Protein AF-A0A392SMR9-F1 (afdb_monomer_lite)

Organism: NCBI:txid97028

Radius of gyration: 15.77 Å; chains: 1; bounding box: 37×21×39 Å

pLDDT: mean 87.77, std 9.43, range [61.03, 95.31]

InterPro domains:
  IPR005162 Retrotransposon-derived protein PEG10, N-terminal capsid-like domain [PF03732] (2-56)

Foldseek 3Di:
DVVVVVVLVVVVVVVVDDPDDPDPPVNVVVSCCVVPPPPVNVVVVVVVVVPDDDDD

Sequence (56 aa):
MREEANNWWRNVKLRMGADGIVILWEVFKREFLRKYFPANVKNKKVVEFMELKQGN

Secondary structure (DSSP, 8-state):
-HHHHHHHHHHHHHHT--TT----HHHHHHHHHHHH--HHHHHHHHHHHHT-PPP-

Structure (mmCIF, N/CA/C/O backbone):
data_AF-A0A392SMR9-F1
#
_entry.id   AF-A0A392SMR9-F1
#
loop_
_atom_site.group_PDB
_atom_site.id
_atom_site.type_symbol
_atom_site.label_atom_id
_atom_site.label_alt_id
_atom_site.label_comp_id
_atom_site.label_asym_id
_atom_site.label_entity_id
_atom_site.label_seq_id
_atom_site.pdbx_PDB_ins_code
_atom_site.Cartn_x
_atom_site.Cartn_y
_atom_site.Cartn_z
_atom_site.occupancy
_atom_site.B_iso_or_equiv
_atom_site.auth_seq_id
_atom_site.auth_comp_id
_atom_site.auth_asym_id
_atom_site.auth_atom_id
_atom_site.pdbx_PDB_model_num
ATOM 1 N N . MET A 1 1 ? 9.371 8.216 5.165 1.00 70.62 1 MET A N 1
ATOM 2 C CA . MET A 1 1 ? 8.313 7.290 4.684 1.00 70.62 1 MET A CA 1
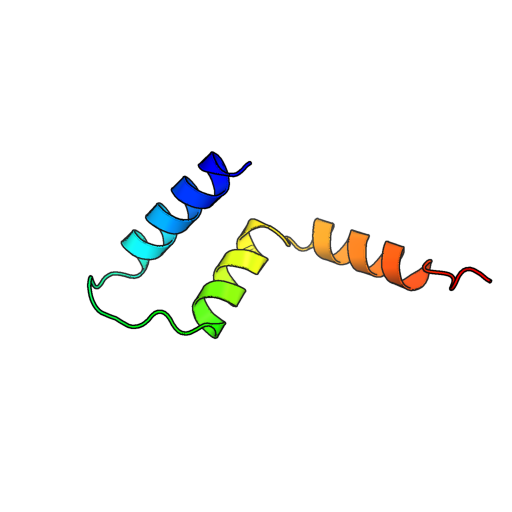ATOM 3 C C . MET A 1 1 ? 8.267 7.178 3.161 1.00 70.62 1 MET A C 1
ATOM 5 O O . MET A 1 1 ? 8.393 6.072 2.663 1.00 70.62 1 MET A O 1
ATOM 9 N N . ARG A 1 2 ? 8.156 8.287 2.410 1.00 87.69 2 ARG A N 1
ATOM 10 C CA . ARG A 1 2 ? 8.127 8.268 0.929 1.00 87.69 2 ARG A CA 1
ATOM 11 C C . ARG A 1 2 ? 9.350 7.587 0.298 1.00 87.69 2 ARG A C 1
ATOM 13 O O . ARG A 1 2 ? 9.207 6.796 -0.623 1.00 87.69 2 ARG A O 1
ATOM 20 N N . GLU A 1 3 ? 10.540 7.867 0.821 1.00 93.88 3 GLU A N 1
ATOM 21 C CA . GLU A 1 3 ? 11.790 7.295 0.311 1.00 93.88 3 GLU A CA 1
ATOM 22 C C . GLU A 1 3 ? 11.923 5.788 0.580 1.00 93.88 3 GLU A C 1
ATOM 24 O O . GLU A 1 3 ? 12.317 5.041 -0.311 1.00 93.88 3 GLU A O 1
ATOM 29 N N . GLU A 1 4 ? 11.510 5.314 1.761 1.00 94.62 4 GLU A N 1
ATOM 30 C CA . GLU A 1 4 ? 11.478 3.877 2.083 1.00 94.62 4 GLU A CA 1
ATOM 31 C C . GLU A 1 4 ? 10.533 3.120 1.147 1.00 94.62 4 GLU A C 1
ATOM 33 O O . GLU A 1 4 ? 10.935 2.109 0.573 1.00 94.62 4 GLU A O 1
ATOM 38 N N . ALA A 1 5 ? 9.332 3.658 0.915 1.00 92.81 5 ALA A N 1
ATOM 39 C CA . ALA A 1 5 ? 8.359 3.070 0.000 1.00 92.81 5 ALA A CA 1
ATOM 40 C C . ALA A 1 5 ? 8.879 3.027 -1.447 1.00 92.81 5 ALA A C 1
ATOM 42 O O . ALA A 1 5 ? 8.742 2.010 -2.130 1.00 92.81 5 ALA A O 1
ATOM 43 N N . ASN A 1 6 ? 9.536 4.098 -1.904 1.00 93.25 6 ASN A N 1
ATOM 44 C CA . ASN A 1 6 ? 10.137 4.157 -3.237 1.00 93.25 6 ASN A CA 1
ATOM 45 C C . ASN A 1 6 ? 11.276 3.139 -3.398 1.00 93.25 6 ASN A C 1
ATOM 47 O O . ASN A 1 6 ? 11.322 2.413 -4.395 1.00 93.25 6 ASN A O 1
ATOM 51 N N . ASN A 1 7 ? 12.165 3.049 -2.407 1.00 94.56 7 ASN A N 1
ATOM 52 C CA . ASN A 1 7 ? 13.282 2.107 -2.406 1.00 94.56 7 ASN A CA 1
ATOM 53 C C . ASN A 1 7 ? 12.795 0.654 -2.350 1.00 94.56 7 ASN A C 1
ATOM 55 O O . ASN A 1 7 ? 13.258 -0.186 -3.124 1.00 94.56 7 ASN A O 1
ATOM 59 N N . TRP A 1 8 ? 11.817 0.359 -1.489 1.00 94.31 8 TRP A N 1
ATOM 60 C CA . TRP A 1 8 ? 11.175 -0.951 -1.423 1.00 94.31 8 TRP A CA 1
ATOM 61 C C . TRP A 1 8 ? 10.558 -1.335 -2.768 1.00 94.31 8 TRP A C 1
ATOM 63 O O . TRP A 1 8 ? 10.846 -2.419 -3.281 1.00 94.31 8 TRP A O 1
ATOM 73 N N . TRP A 1 9 ? 9.761 -0.447 -3.368 1.00 91.38 9 TRP A N 1
ATOM 74 C CA . TRP A 1 9 ? 9.073 -0.751 -4.618 1.00 91.38 9 TRP A CA 1
ATOM 75 C C . TRP A 1 9 ? 10.050 -0.942 -5.780 1.00 91.38 9 TRP A C 1
ATOM 77 O O . TRP A 1 9 ? 9.886 -1.871 -6.569 1.00 91.38 9 TRP A O 1
ATOM 87 N N . ARG A 1 10 ? 11.121 -0.140 -5.858 1.00 91.12 10 ARG A N 1
ATOM 88 C CA . ARG A 1 10 ? 12.206 -0.350 -6.831 1.00 91.12 10 ARG A CA 1
ATOM 89 C C . ARG A 1 10 ? 12.811 -1.749 -6.694 1.00 91.12 10 ARG A C 1
ATOM 91 O O . ARG A 1 10 ? 12.938 -2.454 -7.688 1.00 91.12 10 ARG A O 1
ATOM 98 N N . ASN A 1 11 ? 13.099 -2.182 -5.468 1.00 90.25 11 ASN A N 1
ATOM 99 C CA . ASN A 1 11 ? 13.668 -3.506 -5.210 1.00 90.25 11 ASN A CA 1
ATOM 100 C C . ASN A 1 11 ? 12.692 -4.649 -5.534 1.00 90.25 11 ASN A C 1
ATOM 102 O O . ASN A 1 11 ? 13.115 -5.697 -6.012 1.00 90.25 11 ASN A O 1
ATOM 106 N N . VAL A 1 12 ? 11.392 -4.474 -5.271 1.00 89.56 12 VAL A N 1
ATOM 107 C CA . VAL A 1 12 ? 10.357 -5.451 -5.648 1.00 89.56 12 VAL A CA 1
ATOM 108 C C . VAL A 1 12 ? 10.287 -5.602 -7.166 1.00 89.56 12 VAL A C 1
ATOM 110 O O . VAL A 1 12 ? 10.329 -6.729 -7.652 1.00 89.56 12 VAL A O 1
ATOM 113 N N . LYS A 1 13 ? 10.253 -4.484 -7.901 1.00 87.25 13 LYS A N 1
ATOM 114 C CA . LYS A 1 13 ? 10.223 -4.478 -9.370 1.00 87.25 13 LYS A CA 1
ATOM 115 C C . LYS A 1 13 ? 11.439 -5.177 -9.978 1.00 87.25 13 LYS A C 1
ATOM 117 O O . LYS A 1 13 ? 11.269 -6.012 -10.856 1.00 87.25 13 LYS A O 1
ATOM 122 N N . LEU A 1 14 ? 12.636 -4.915 -9.448 1.00 87.50 14 LEU A N 1
ATOM 123 C CA . LEU A 1 14 ? 13.866 -5.590 -9.881 1.00 87.50 14 LEU A CA 1
ATOM 124 C C . LEU A 1 14 ? 13.797 -7.113 -9.686 1.00 87.50 14 LEU A C 1
ATOM 126 O O . LEU A 1 14 ? 14.138 -7.862 -10.595 1.00 87.50 14 LEU A O 1
ATOM 130 N N . ARG A 1 15 ? 13.305 -7.588 -8.531 1.00 86.12 15 ARG A N 1
ATOM 131 C CA . ARG A 1 15 ? 13.137 -9.034 -8.276 1.00 86.12 15 ARG A CA 1
ATOM 132 C C . ARG A 1 15 ? 12.102 -9.697 -9.182 1.00 86.12 15 ARG A C 1
ATOM 134 O O . ARG A 1 15 ? 12.179 -10.901 -9.389 1.00 86.12 15 ARG A O 1
ATOM 141 N N . MET A 1 16 ? 11.118 -8.941 -9.661 1.00 80.75 16 MET A N 1
ATOM 142 C CA . MET A 1 16 ? 10.057 -9.456 -10.530 1.00 80.75 16 MET A CA 1
ATOM 143 C C . MET A 1 16 ? 10.491 -9.615 -11.989 1.00 80.75 16 MET A C 1
ATOM 145 O O . MET A 1 16 ? 9.743 -10.215 -12.748 1.00 80.75 16 MET A O 1
ATOM 149 N N . GLY A 1 17 ? 11.692 -9.145 -12.350 1.00 68.50 17 GLY A N 1
ATOM 150 C CA . GLY A 1 17 ? 12.438 -9.632 -13.508 1.00 68.50 17 GLY A CA 1
ATOM 151 C C . GLY A 1 17 ? 11.677 -9.605 -14.830 1.00 68.50 17 GLY A C 1
ATOM 152 O O . GLY A 1 17 ? 11.379 -10.659 -15.372 1.00 68.50 17 GLY A O 1
ATOM 153 N N . ALA A 1 18 ? 11.387 -8.410 -15.340 1.00 61.03 18 ALA A N 1
ATOM 154 C CA . ALA A 1 18 ? 11.363 -8.093 -16.768 1.00 61.03 18 ALA A CA 1
ATOM 155 C C . ALA A 1 18 ? 10.964 -6.626 -16.906 1.00 61.03 18 ALA A C 1
ATOM 157 O O . ALA A 1 18 ? 9.829 -6.248 -16.598 1.00 61.03 18 ALA A O 1
ATOM 158 N N . ASP A 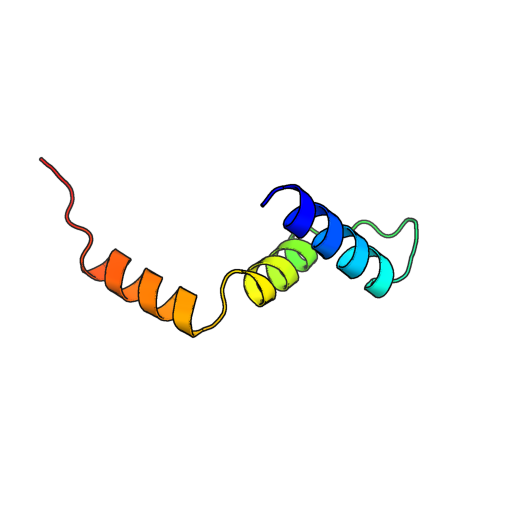1 19 ? 11.895 -5.806 -17.380 1.00 61.28 19 ASP A N 1
ATOM 159 C CA . ASP A 1 19 ? 11.586 -4.466 -17.858 1.00 61.28 19 ASP A CA 1
ATOM 160 C C . ASP A 1 19 ? 10.585 -4.599 -19.018 1.00 61.28 19 ASP A C 1
ATOM 162 O O . ASP A 1 19 ? 10.952 -4.920 -20.143 1.00 61.28 19 ASP A O 1
ATOM 166 N N . GLY A 1 20 ? 9.291 -4.455 -18.711 1.00 61.03 20 GLY A N 1
ATOM 167 C CA . GLY A 1 20 ? 8.203 -4.544 -19.690 1.00 61.03 20 GLY A CA 1
ATOM 168 C C . GLY A 1 20 ? 7.038 -5.470 -19.332 1.00 61.03 20 GLY A C 1
ATOM 169 O O . GLY A 1 20 ? 6.002 -5.385 -19.988 1.00 61.03 20 GLY A O 1
ATOM 170 N N . ILE A 1 21 ? 7.131 -6.312 -18.293 1.00 69.56 21 ILE A N 1
ATOM 171 C CA . ILE A 1 21 ? 5.955 -7.071 -17.833 1.00 69.56 21 ILE A CA 1
ATOM 172 C C . ILE A 1 21 ? 5.043 -6.139 -17.033 1.00 69.56 21 ILE A C 1
ATOM 174 O O . ILE A 1 21 ? 5.450 -5.535 -16.038 1.00 69.56 21 ILE A O 1
ATOM 178 N N . VAL A 1 22 ? 3.779 -6.045 -17.455 1.00 77.44 22 VAL A N 1
ATOM 179 C CA . VAL A 1 22 ? 2.737 -5.349 -16.696 1.00 77.44 22 VAL A CA 1
ATOM 180 C C . VAL A 1 22 ? 2.606 -6.016 -15.331 1.00 77.44 22 VAL A C 1
ATOM 182 O O . VAL A 1 22 ? 2.161 -7.158 -15.212 1.00 77.44 22 VAL A O 1
ATOM 185 N N . ILE A 1 23 ? 2.983 -5.290 -14.279 1.00 81.62 23 ILE A N 1
ATOM 186 C CA . ILE A 1 23 ? 2.754 -5.741 -12.911 1.00 81.62 23 ILE A CA 1
ATOM 187 C C . ILE A 1 23 ? 1.259 -5.632 -12.640 1.00 81.62 23 ILE A C 1
ATOM 189 O O . ILE A 1 23 ? 0.723 -4.545 -12.426 1.00 81.62 23 ILE A O 1
ATOM 193 N N . LEU A 1 24 ? 0.591 -6.783 -12.646 1.00 87.56 24 LEU A N 1
ATOM 194 C CA . LEU A 1 24 ? -0.810 -6.892 -12.268 1.00 87.56 24 LEU A CA 1
ATOM 195 C C . LEU A 1 24 ? -1.018 -6.315 -10.864 1.00 87.56 24 LEU A C 1
ATOM 197 O O . LEU A 1 24 ? -0.225 -6.553 -9.948 1.00 87.56 24 LEU A O 1
ATOM 201 N N . TRP A 1 25 ? -2.132 -5.608 -10.680 1.00 89.38 25 TRP A N 1
ATOM 202 C CA . TRP A 1 25 ? -2.508 -5.013 -9.396 1.00 89.38 25 TRP A CA 1
ATOM 203 C C . TRP A 1 25 ? -2.492 -6.027 -8.241 1.00 89.38 25 TRP A C 1
ATOM 205 O O . TRP A 1 25 ? -2.053 -5.718 -7.134 1.00 89.38 25 TRP A O 1
ATOM 215 N N . GLU A 1 26 ? -2.886 -7.272 -8.510 1.00 91.19 26 GLU A N 1
ATOM 216 C CA . G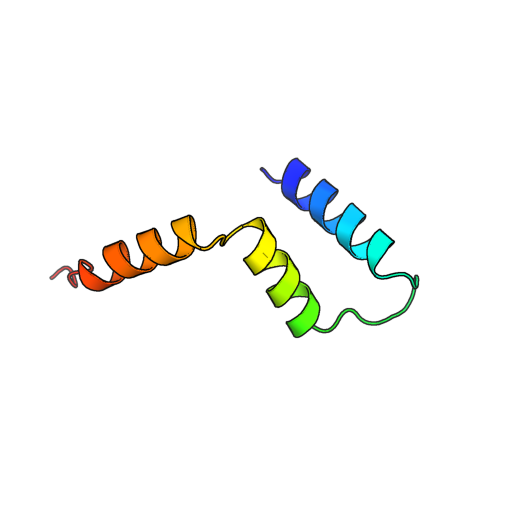LU A 1 26 ? -2.866 -8.366 -7.533 1.00 91.19 26 GLU A CA 1
ATOM 217 C C . GLU A 1 26 ? -1.459 -8.686 -7.008 1.00 91.19 26 GLU A C 1
ATOM 219 O O . GLU A 1 26 ? -1.273 -8.956 -5.819 1.00 91.19 26 GLU A O 1
ATOM 224 N N . VAL A 1 27 ? -0.446 -8.597 -7.871 1.00 89.06 27 VAL A N 1
ATOM 225 C CA . VAL A 1 27 ? 0.952 -8.843 -7.505 1.00 89.06 27 VAL A CA 1
ATOM 226 C C . VAL A 1 27 ? 1.480 -7.710 -6.628 1.00 89.06 27 VAL A C 1
ATOM 228 O O . VAL A 1 27 ? 2.104 -7.979 -5.598 1.00 89.06 27 VAL A O 1
ATOM 231 N N . PHE A 1 28 ? 1.168 -6.455 -6.977 1.00 90.44 28 PHE A N 1
ATOM 232 C CA . PHE A 1 28 ? 1.464 -5.303 -6.121 1.00 90.44 28 PHE A CA 1
ATOM 233 C C . PHE A 1 28 ? 0.823 -5.466 -4.738 1.00 90.44 28 PHE A C 1
ATOM 235 O O . PHE A 1 28 ? 1.525 -5.396 -3.728 1.00 90.44 28 PHE A O 1
ATOM 242 N N . LYS A 1 29 ? -0.490 -5.742 -4.682 1.00 93.19 29 LYS A N 1
ATOM 243 C CA . LYS A 1 29 ? -1.228 -5.901 -3.420 1.00 93.19 29 LYS A CA 1
ATOM 244 C C . LYS A 1 29 ? -0.613 -6.979 -2.536 1.00 93.19 29 LYS A C 1
ATOM 246 O O . LYS A 1 29 ? -0.444 -6.754 -1.339 1.00 93.19 29 LYS A O 1
ATOM 251 N N . ARG A 1 30 ? -0.244 -8.130 -3.107 1.00 91.56 30 ARG A N 1
ATOM 252 C CA . ARG A 1 30 ? 0.387 -9.222 -2.356 1.00 91.56 30 ARG A CA 1
ATOM 253 C C . ARG A 1 30 ? 1.697 -8.782 -1.703 1.00 91.56 30 ARG A C 1
ATOM 255 O O . ARG A 1 30 ? 1.871 -8.984 -0.502 1.00 91.56 30 ARG A O 1
ATOM 262 N N . GLU A 1 31 ? 2.603 -8.166 -2.461 1.00 92.62 31 GLU A N 1
ATOM 263 C CA . GLU A 1 31 ? 3.891 -7.712 -1.921 1.00 92.62 31 GLU A CA 1
ATOM 264 C C . GLU A 1 31 ? 3.731 -6.582 -0.905 1.00 92.62 31 GLU A C 1
ATOM 266 O O . GLU A 1 31 ? 4.403 -6.577 0.129 1.00 92.62 31 GLU A O 1
ATOM 271 N N . PHE A 1 32 ? 2.823 -5.645 -1.177 1.00 93.62 32 PHE A N 1
ATOM 272 C CA . PHE A 1 32 ? 2.519 -4.537 -0.284 1.00 93.62 32 PHE A CA 1
ATOM 273 C C . PHE A 1 32 ? 2.006 -5.042 1.068 1.00 93.62 32 PHE A C 1
ATOM 275 O O . PHE A 1 32 ? 2.561 -4.702 2.115 1.00 93.62 32 PHE A O 1
ATOM 282 N N . LEU A 1 33 ? 0.997 -5.918 1.057 1.00 93.56 33 LEU A N 1
ATOM 283 C CA . LEU A 1 33 ? 0.433 -6.489 2.278 1.00 93.56 33 LEU A CA 1
ATOM 284 C C . LEU A 1 33 ? 1.460 -7.329 3.039 1.00 93.56 33 LEU A C 1
ATOM 286 O O . LEU A 1 33 ? 1.492 -7.286 4.264 1.00 93.56 33 LEU A O 1
ATOM 290 N N . ARG A 1 34 ? 2.338 -8.054 2.340 1.00 92.12 34 ARG A N 1
ATOM 291 C CA . ARG A 1 34 ? 3.413 -8.826 2.978 1.00 92.12 34 ARG A CA 1
ATOM 292 C C . ARG A 1 34 ? 4.397 -7.935 3.743 1.00 92.12 34 ARG A C 1
ATOM 294 O O . ARG A 1 34 ? 4.833 -8.314 4.825 1.00 92.12 34 ARG A O 1
ATOM 301 N N . LYS A 1 35 ? 4.759 -6.772 3.191 1.00 93.69 35 LYS A N 1
ATOM 302 C CA . LYS A 1 35 ? 5.731 -5.841 3.793 1.00 93.69 35 LYS A CA 1
ATOM 303 C C . LYS A 1 35 ? 5.119 -4.985 4.902 1.00 93.69 35 LYS A C 1
ATOM 305 O O . LYS A 1 35 ? 5.742 -4.829 5.948 1.00 93.69 35 LYS A O 1
ATOM 310 N N . TYR A 1 36 ? 3.938 -4.420 4.665 1.00 92.88 36 TYR A N 1
ATOM 311 C CA . TYR A 1 36 ? 3.364 -3.381 5.527 1.00 92.88 36 TYR A CA 1
ATOM 312 C C . TYR A 1 36 ? 2.223 -3.877 6.419 1.00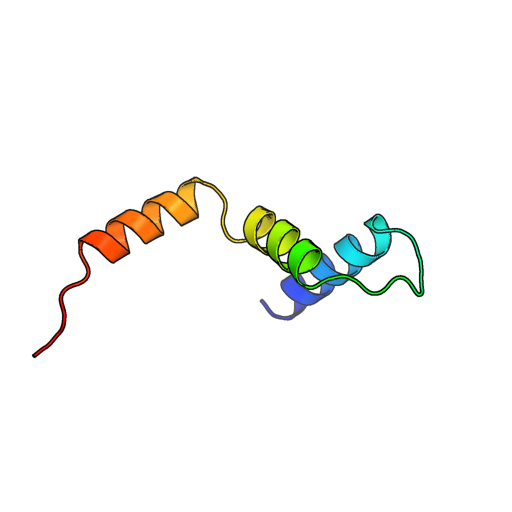 92.88 36 TYR A C 1
ATOM 314 O O . TYR A 1 36 ? 1.903 -3.228 7.411 1.00 92.88 36 TYR A O 1
ATOM 322 N N . PHE A 1 37 ? 1.649 -5.044 6.116 1.00 92.81 37 PHE A N 1
ATOM 323 C CA . PHE A 1 37 ? 0.598 -5.681 6.914 1.00 92.81 37 PHE A CA 1
ATOM 324 C C . PHE A 1 37 ? 0.998 -7.105 7.348 1.00 92.81 37 PHE A C 1
ATOM 326 O O . PHE A 1 37 ? 0.319 -8.080 7.003 1.00 92.81 37 PHE A O 1
ATOM 333 N N . PRO A 1 38 ? 2.091 -7.265 8.118 1.00 93.06 38 PRO A N 1
ATOM 334 C CA . PRO A 1 38 ? 2.401 -8.539 8.761 1.00 93.06 38 PRO A CA 1
ATOM 335 C C . PRO A 1 38 ? 1.282 -8.969 9.727 1.00 93.06 38 PRO A C 1
ATOM 337 O O . PRO A 1 38 ? 0.422 -8.173 10.110 1.00 93.06 38 PRO A O 1
ATOM 340 N N . ALA A 1 39 ? 1.276 -10.246 10.121 1.00 92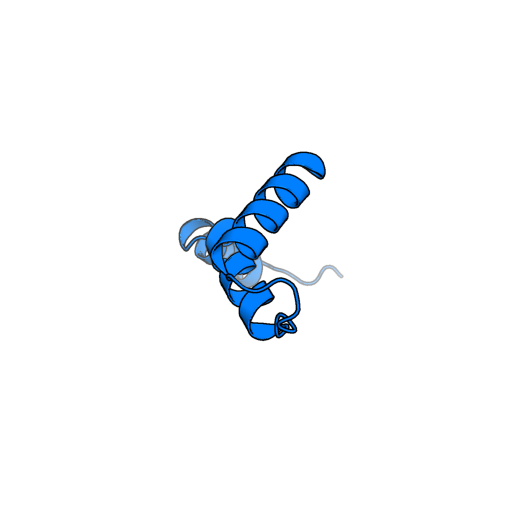.25 39 ALA A N 1
ATOM 341 C CA . ALA A 1 39 ? 0.189 -10.846 10.904 1.00 92.25 39 ALA A CA 1
ATOM 342 C C . ALA A 1 39 ? -0.131 -10.076 12.198 1.00 92.25 39 ALA A C 1
ATOM 344 O O . ALA A 1 39 ? -1.293 -9.879 12.527 1.00 92.25 39 ALA A O 1
ATOM 345 N N . ASN A 1 40 ? 0.883 -9.561 12.892 1.00 90.62 40 ASN A N 1
ATOM 346 C CA . ASN A 1 40 ? 0.702 -8.736 14.086 1.00 90.62 40 ASN A CA 1
ATOM 347 C C . ASN A 1 40 ? -0.030 -7.411 13.797 1.00 90.62 40 ASN A C 1
ATOM 349 O O . ASN A 1 40 ? -0.903 -7.021 14.565 1.00 90.62 40 ASN A O 1
ATOM 353 N N . VAL A 1 41 ? 0.295 -6.728 12.695 1.00 92.75 41 VAL A N 1
ATOM 354 C CA . VAL A 1 41 ? -0.392 -5.500 12.265 1.00 92.75 41 VAL A CA 1
ATOM 355 C C . VAL A 1 41 ? -1.828 -5.818 11.861 1.00 92.75 41 VAL A C 1
ATOM 357 O O . VAL A 1 41 ? -2.740 -5.101 12.259 1.00 92.75 41 VAL A O 1
ATOM 360 N N . LYS A 1 42 ? -2.047 -6.925 11.141 1.00 91.50 42 LYS A N 1
ATOM 361 C CA . LYS A 1 42 ? -3.395 -7.401 10.799 1.00 91.50 42 LYS A CA 1
ATOM 362 C C . LYS A 1 42 ? -4.224 -7.690 12.050 1.00 91.50 42 LYS A C 1
ATOM 364 O O . LYS A 1 42 ? -5.330 -7.179 12.155 1.00 91.50 42 LYS A O 1
ATOM 369 N N . ASN A 1 43 ? -3.676 -8.424 13.017 1.00 93.50 43 ASN A N 1
ATOM 370 C CA . ASN A 1 43 ? -4.371 -8.756 14.262 1.00 93.50 43 ASN A CA 1
ATOM 371 C C . ASN A 1 43 ? -4.733 -7.498 15.060 1.00 93.50 43 ASN A C 1
ATOM 373 O O . ASN A 1 43 ? -5.860 -7.382 15.527 1.00 93.50 43 ASN A O 1
ATOM 377 N N . LYS A 1 44 ? -3.818 -6.523 15.151 1.00 94.56 44 LYS A N 1
ATOM 378 C CA . LYS A 1 44 ? -4.112 -5.225 15.781 1.00 94.56 44 LYS A CA 1
ATOM 379 C C . LYS A 1 44 ? -5.258 -4.500 15.080 1.00 94.56 44 LYS A C 1
ATOM 381 O O . LYS A 1 44 ? -6.176 -4.042 15.745 1.00 94.56 44 LYS A O 1
ATOM 386 N N . LYS A 1 45 ? -5.245 -4.455 13.744 1.00 93.19 45 LYS A N 1
ATOM 387 C CA . LYS A 1 45 ? -6.318 -3.827 12.961 1.00 93.19 45 LYS A CA 1
ATOM 388 C C . LYS A 1 45 ? -7.664 -4.535 13.112 1.00 93.19 45 LYS A C 1
ATOM 390 O O . LYS A 1 45 ? -8.684 -3.860 13.105 1.00 93.19 45 LYS A O 1
ATOM 395 N N . VAL A 1 46 ? -7.680 -5.859 13.283 1.00 93.38 46 VAL A N 1
ATOM 396 C CA . VAL A 1 46 ? -8.910 -6.608 13.589 1.00 93.38 46 VAL A CA 1
ATOM 397 C C . VAL A 1 46 ? -9.468 -6.205 14.952 1.00 93.38 46 VAL A C 1
ATOM 399 O O . VAL A 1 46 ? -10.660 -5.946 15.045 1.00 93.38 46 VAL A O 1
ATOM 402 N N . VAL A 1 47 ? -8.628 -6.104 15.986 1.00 94.25 47 VAL A N 1
ATOM 403 C CA . VAL A 1 47 ? -9.071 -5.651 17.317 1.00 94.25 47 VAL A CA 1
ATOM 404 C C . VAL A 1 47 ? -9.607 -4.218 17.251 1.00 94.25 47 VAL A C 1
ATOM 406 O O . VAL A 1 47 ? -10.740 -3.989 17.656 1.00 94.25 47 VAL A O 1
ATOM 409 N N . GLU A 1 48 ? -8.859 -3.289 16.641 1.00 94.38 48 GLU A N 1
ATOM 410 C CA . GLU A 1 48 ? -9.306 -1.900 16.433 1.00 94.38 48 GLU A CA 1
ATOM 411 C C . GLU A 1 48 ? -10.655 -1.836 15.696 1.00 94.38 48 GLU A C 1
ATOM 413 O O . GLU A 1 48 ? -11.508 -1.017 16.024 1.00 94.38 48 GLU A O 1
ATOM 418 N N . PHE A 1 49 ? -10.865 -2.709 14.705 1.00 93.81 49 PHE A N 1
ATOM 419 C CA . PHE A 1 49 ? -12.122 -2.788 13.965 1.00 93.81 49 PHE A CA 1
ATOM 420 C C . PHE A 1 49 ? -13.277 -3.333 14.815 1.00 93.81 49 PHE A C 1
ATOM 422 O O . PHE A 1 49 ? -14.387 -2.821 14.724 1.00 93.81 49 PHE A O 1
ATOM 429 N N . MET A 1 50 ? -13.034 -4.341 15.655 1.00 95.31 50 MET A N 1
ATOM 430 C CA . MET A 1 50 ? -14.053 -4.887 16.565 1.00 95.31 50 MET A CA 1
ATOM 431 C C . MET A 1 50 ? -14.477 -3.876 17.635 1.00 95.31 50 MET A C 1
ATOM 433 O O . MET A 1 50 ? -15.632 -3.852 18.061 1.00 95.31 50 MET A O 1
ATOM 437 N N . GLU A 1 51 ? -13.542 -3.036 18.067 1.00 94.69 51 GLU A N 1
ATOM 438 C CA . GLU A 1 51 ? -13.776 -1.980 19.051 1.00 94.69 51 GLU A CA 1
ATOM 439 C C . GLU A 1 51 ? -14.328 -0.696 18.421 1.00 94.69 51 GLU A C 1
ATOM 441 O O . GLU A 1 51 ? -14.734 0.218 19.142 1.00 94.69 51 GLU A O 1
ATOM 446 N N . LEU A 1 52 ? -14.395 -0.630 17.086 1.00 94.69 52 LEU A N 1
ATOM 447 C CA . LEU A 1 52 ? -14.896 0.528 16.364 1.00 94.69 52 LEU A CA 1
ATOM 448 C C . LEU A 1 52 ? -16.365 0.768 16.727 1.00 94.69 52 LEU A C 1
ATOM 450 O O . LEU A 1 52 ? -17.257 -0.021 16.411 1.00 94.69 52 LEU A O 1
ATOM 454 N N . LYS A 1 53 ? -16.623 1.893 17.390 1.00 90.44 53 LYS A N 1
ATOM 455 C CA . LYS A 1 53 ? -17.972 2.404 17.622 1.00 90.44 53 LYS A CA 1
ATOM 456 C C . LYS A 1 53 ? -18.229 3.537 16.646 1.00 90.44 53 LYS A C 1
ATOM 458 O O . LYS A 1 53 ? -17.393 4.424 16.484 1.00 90.44 53 LYS A O 1
ATOM 463 N N . GLN A 1 54 ? -19.383 3.494 15.992 1.00 86.94 54 GLN A N 1
ATOM 464 C CA . GLN A 1 54 ? -19.874 4.632 15.231 1.00 86.94 54 GLN A CA 1
ATOM 465 C C . GLN A 1 54 ? -20.087 5.786 16.221 1.00 86.94 54 GLN A C 1
ATOM 467 O O . GLN A 1 54 ? -20.794 5.617 17.214 1.00 86.94 54 GLN A O 1
ATOM 472 N N . GLY A 1 55 ? -19.423 6.920 15.996 1.00 82.38 55 GLY A N 1
ATOM 473 C CA . GLY A 1 55 ? -19.747 8.148 16.723 1.00 82.38 55 GLY A CA 1
ATOM 474 C C . GLY A 1 55 ? -21.170 8.591 16.378 1.00 82.38 55 GLY A C 1
ATOM 475 O O . GLY A 1 55 ? -21.621 8.324 15.264 1.00 82.38 55 GLY A O 1
ATOM 476 N N . ASN A 1 56 ? -21.866 9.221 17.330 1.00 63.75 56 ASN A N 1
ATOM 477 C CA . ASN A 1 56 ? -23.152 9.875 17.055 1.00 63.75 56 ASN A CA 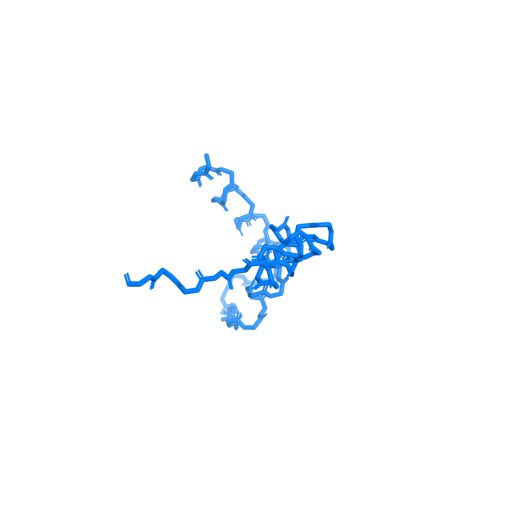1
ATOM 478 C C . ASN A 1 56 ? -23.026 10.890 15.915 1.00 63.75 56 ASN A C 1
ATOM 480 O O . ASN A 1 56 ? -22.035 11.657 15.935 1.00 63.75 56 ASN A O 1
#